Protein AF-A0A836TPB9-F1 (afdb_monomer)

pLDDT: mean 73.16, std 24.84, range [27.22, 97.12]

Sequence (172 aa):
MSIEDYYRSILGNPKKTNKDHWIYFCLFHDDQTTPNLAVYFDGGFNCFCCGAKGGDILSFHKKKTGNSFSEVLNELAKKYLPSLLEENNGPSMKKRLTATYPYKNENGELLFQVLRYDSKDFPIRLSMRRTLIKSKNIGTSLLEPFCGHFSWMRNGSFFMLIYIGLIYKGNV

Secondary structure (DSSP, 8-state):
--HHHHHHHHH-S-SEE-SSEEEE--SSSS--SS--EEEETTS-EEETTT--EESSHHHHHHHHH---HHHHHHHHHHHH-HHHHS---S------EEEEEEEE-TTS-EEEEEEEES----------------PPPP---------PPPP---------------------

Foldseek 3Di:
DALVVLCCVPFNDFPDDDPFWTFGQDPLDPPRVDRQWTAGSQAWIAGPPPRDTDRHVLSVQCSVPVDDSVVSVVVVCVVPVVVVPPDCCVPPPPQPFPDKDFDADPVRHTPDIDTDGPPPPVPPPPPDPDDDDDDDDDDDDDDDDPDDDDDDDDDDDDDDDDDDDDDDDDDD

Mean predicted aligned error: 17.8 Å

Structure (mmCIF, N/CA/C/O backbone):
data_AF-A0A836TPB9-F1
#
_entry.id   AF-A0A836TPB9-F1
#
loop_
_atom_site.group_PDB
_atom_site.id
_atom_site.type_symbol
_atom_site.label_atom_id
_atom_site.label_alt_id
_atom_site.label_comp_id
_atom_site.label_asym_id
_atom_site.label_entity_id
_atom_site.label_seq_id
_atom_site.pdbx_PDB_ins_code
_atom_site.Cartn_x
_atom_site.Cartn_y
_atom_site.Cartn_z
_atom_site.occupancy
_atom_site.B_iso_or_equiv
_atom_site.auth_seq_id
_atom_site.auth_comp_id
_atom_site.auth_asym_id
_atom_site.auth_atom_id
_atom_site.pdbx_PDB_model_num
ATOM 1 N N . MET A 1 1 ? 6.469 12.129 1.305 1.00 73.38 1 MET A N 1
ATOM 2 C CA . MET A 1 1 ? 7.196 11.083 0.556 1.00 73.38 1 MET A CA 1
ATOM 3 C C . MET A 1 1 ? 6.580 10.976 -0.826 1.00 73.38 1 MET A C 1
ATOM 5 O O . MET A 1 1 ? 5.361 10.854 -0.893 1.00 73.38 1 MET A O 1
ATOM 9 N N . SER A 1 2 ? 7.387 11.045 -1.888 1.00 91.06 2 SER A N 1
ATOM 10 C CA . SER A 1 2 ? 6.905 10.795 -3.250 1.00 91.06 2 SER A CA 1
ATOM 11 C C . SER A 1 2 ? 6.730 9.294 -3.502 1.00 91.06 2 SER A C 1
ATOM 13 O O . SER A 1 2 ? 7.433 8.466 -2.919 1.00 91.06 2 SER A O 1
ATOM 15 N N . ILE A 1 3 ? 5.811 8.940 -4.399 1.00 93.50 3 ILE A N 1
ATOM 16 C CA . ILE A 1 3 ? 5.631 7.569 -4.899 1.00 93.50 3 ILE A CA 1
ATOM 17 C C . ILE A 1 3 ? 6.941 7.051 -5.504 1.00 93.50 3 ILE A C 1
ATOM 19 O O . ILE A 1 3 ? 7.337 5.908 -5.277 1.00 93.50 3 ILE A O 1
ATOM 23 N N . GLU A 1 4 ? 7.642 7.921 -6.227 1.00 93.31 4 GLU A N 1
ATOM 24 C CA . GLU A 1 4 ? 8.921 7.604 -6.850 1.00 93.31 4 GLU A CA 1
ATOM 25 C C . GLU A 1 4 ? 9.988 7.230 -5.814 1.00 93.31 4 GLU A C 1
ATOM 27 O O . GLU A 1 4 ? 10.651 6.201 -5.955 1.00 93.31 4 GLU A O 1
ATOM 32 N N . ASP A 1 5 ? 10.113 8.018 -4.740 1.00 94.19 5 ASP A N 1
ATOM 33 C CA . ASP A 1 5 ? 11.091 7.783 -3.671 1.00 94.19 5 ASP A CA 1
ATOM 34 C C . ASP A 1 5 ? 10.889 6.409 -3.025 1.00 94.19 5 ASP A C 1
ATOM 36 O O . ASP A 1 5 ? 11.851 5.689 -2.745 1.00 94.19 5 ASP A O 1
ATOM 40 N N . TYR A 1 6 ? 9.627 6.023 -2.815 1.00 94.94 6 TYR A N 1
ATOM 41 C CA . TYR A 1 6 ? 9.280 4.725 -2.253 1.00 94.94 6 TYR A CA 1
ATOM 42 C C . TYR A 1 6 ? 9.796 3.581 -3.134 1.00 94.94 6 TYR A C 1
ATOM 44 O O . TYR A 1 6 ? 10.539 2.720 -2.651 1.00 94.94 6 TYR A O 1
ATOM 52 N N . TYR A 1 7 ? 9.456 3.586 -4.426 1.00 95.25 7 TYR A N 1
ATOM 53 C CA . TYR A 1 7 ? 9.873 2.521 -5.338 1.00 95.25 7 TYR A CA 1
ATOM 54 C C . TYR A 1 7 ? 11.385 2.510 -5.553 1.00 95.25 7 TYR A C 1
ATOM 56 O O . TYR A 1 7 ? 11.985 1.434 -5.543 1.00 95.25 7 TYR A O 1
ATOM 64 N N . ARG A 1 8 ? 12.025 3.682 -5.642 1.00 95.12 8 ARG A N 1
ATOM 65 C CA . ARG A 1 8 ? 13.487 3.781 -5.734 1.00 95.12 8 ARG A CA 1
ATOM 66 C C . ARG A 1 8 ? 14.196 3.221 -4.503 1.00 95.12 8 ARG A C 1
ATOM 68 O O . ARG A 1 8 ? 15.228 2.575 -4.647 1.00 95.12 8 ARG A O 1
ATOM 75 N N . SER A 1 9 ? 13.626 3.389 -3.308 1.00 94.06 9 SER A N 1
ATOM 76 C CA . SER A 1 9 ? 14.202 2.823 -2.079 1.00 94.06 9 SER A CA 1
ATOM 77 C C . SER A 1 9 ? 14.202 1.289 -2.043 1.00 94.06 9 SER A C 1
ATOM 79 O O . SER A 1 9 ? 15.002 0.698 -1.323 1.00 94.06 9 SER A O 1
ATOM 81 N N . ILE A 1 10 ? 13.315 0.642 -2.808 1.00 94.12 10 ILE A N 1
ATOM 82 C CA . ILE A 1 10 ? 13.162 -0.819 -2.828 1.00 94.12 10 ILE A CA 1
ATOM 83 C C . ILE A 1 10 ? 13.827 -1.443 -4.059 1.00 94.12 10 ILE A C 1
ATOM 85 O O . ILE A 1 10 ? 14.482 -2.474 -3.945 1.00 94.12 10 ILE A O 1
ATOM 89 N N . LEU A 1 11 ? 13.625 -0.844 -5.233 1.00 93.81 11 LEU A N 1
ATOM 90 C CA . LEU A 1 11 ? 14.034 -1.382 -6.534 1.00 93.81 11 LEU A CA 1
ATOM 91 C C . LEU A 1 11 ? 15.314 -0.729 -7.078 1.00 93.81 11 LEU A C 1
ATOM 93 O O . LEU A 1 11 ? 15.872 -1.204 -8.066 1.00 93.81 11 LEU A O 1
ATOM 97 N N . GLY A 1 12 ? 15.773 0.365 -6.466 1.00 94.75 12 GLY A N 1
ATOM 98 C CA . GLY A 1 12 ? 16.879 1.174 -6.967 1.00 94.75 12 GLY A CA 1
ATOM 99 C C . GLY A 1 12 ? 16.465 2.077 -8.130 1.00 94.75 12 GLY A C 1
ATOM 100 O O . GLY A 1 12 ? 15.342 2.576 -8.200 1.00 94.75 12 GLY A O 1
ATOM 101 N N . ASN A 1 13 ? 17.388 2.313 -9.060 1.00 95.00 13 ASN A N 1
ATOM 102 C CA . ASN A 1 13 ? 17.130 3.176 -10.210 1.00 95.00 13 ASN A CA 1
ATOM 103 C C . ASN A 1 13 ? 16.349 2.438 -11.311 1.00 95.00 13 ASN A C 1
ATOM 105 O O . ASN A 1 13 ? 16.649 1.272 -11.596 1.00 95.00 13 ASN A O 1
ATOM 109 N N . PRO A 1 14 ? 15.381 3.107 -11.964 1.00 95.44 14 PRO A N 1
ATOM 110 C CA . PRO A 1 14 ? 14.640 2.512 -13.068 1.00 95.44 14 PRO A CA 1
ATOM 111 C C . PRO A 1 14 ? 15.570 2.212 -14.244 1.00 95.44 14 PRO A C 1
ATOM 113 O O . PRO A 1 14 ? 16.521 2.946 -14.515 1.00 95.44 14 PRO A O 1
ATOM 116 N N . LYS A 1 15 ? 15.283 1.129 -14.970 1.00 95.19 15 LYS A N 1
ATOM 117 C CA . LYS A 1 15 ? 16.034 0.763 -16.182 1.00 95.19 15 LYS A CA 1
ATOM 118 C C . LYS A 1 15 ? 15.589 1.573 -17.387 1.00 95.19 15 LYS A C 1
ATOM 120 O O . LYS A 1 15 ? 16.400 1.854 -18.265 1.00 95.19 15 LYS A O 1
ATOM 125 N N . LYS A 1 16 ? 14.305 1.925 -17.433 1.00 94.88 16 LYS A N 1
ATOM 126 C CA . LYS A 1 16 ? 13.718 2.806 -18.444 1.00 94.88 16 LYS A CA 1
ATOM 127 C C . LYS A 1 16 ? 12.662 3.685 -17.791 1.00 94.88 16 LYS A C 1
ATOM 129 O O . LYS A 1 16 ? 11.944 3.233 -16.898 1.00 94.88 16 LYS A O 1
ATOM 134 N N . THR A 1 17 ? 12.549 4.907 -18.285 1.00 95.69 17 THR A N 1
ATOM 135 C CA . THR A 1 17 ? 11.520 5.864 -17.881 1.00 95.69 17 THR A CA 1
ATOM 136 C C . THR A 1 17 ? 10.693 6.189 -19.109 1.00 95.69 17 THR A C 1
ATOM 138 O O . THR A 1 17 ? 11.226 6.703 -20.090 1.00 95.69 17 THR A O 1
ATOM 141 N N . ASN A 1 18 ? 9.410 5.853 -19.061 1.00 94.50 18 ASN A N 1
ATOM 142 C CA . ASN A 1 18 ? 8.446 6.219 -20.089 1.00 94.50 18 ASN A CA 1
ATOM 143 C C . ASN A 1 18 ? 7.642 7.440 -19.626 1.00 94.50 18 ASN A C 1
ATOM 145 O O . ASN A 1 18 ? 7.852 7.965 -18.535 1.00 94.50 18 ASN A O 1
ATOM 149 N N . LYS A 1 19 ? 6.705 7.884 -20.467 1.00 94.62 19 LYS A N 1
ATOM 150 C CA . LYS A 1 19 ? 5.873 9.058 -20.190 1.00 94.62 19 LYS A CA 1
ATOM 151 C C . LYS A 1 19 ? 5.005 8.911 -18.935 1.00 94.62 19 LYS A C 1
ATOM 153 O O . LYS A 1 19 ? 4.837 9.896 -18.237 1.00 94.62 19 LYS A O 1
ATOM 158 N N . ASP A 1 20 ? 4.499 7.704 -18.662 1.00 95.12 20 ASP A N 1
ATOM 159 C CA . ASP A 1 20 ? 3.467 7.476 -17.634 1.00 95.12 20 ASP A CA 1
ATOM 160 C C . ASP A 1 20 ? 3.875 6.426 -16.575 1.00 95.12 20 ASP A C 1
ATOM 162 O O . ASP A 1 20 ? 3.137 6.152 -15.627 1.00 95.12 20 ASP A O 1
ATOM 166 N N . HIS A 1 21 ? 5.025 5.769 -16.763 1.00 95.88 21 HIS A N 1
ATOM 167 C CA . HIS A 1 21 ? 5.506 4.709 -15.878 1.00 95.88 21 HIS A CA 1
ATOM 168 C C . HIS A 1 21 ? 7.022 4.508 -15.973 1.00 95.88 21 HIS A C 1
ATOM 170 O O . HIS A 1 21 ? 7.660 4.793 -16.991 1.00 95.88 21 HIS A O 1
ATOM 176 N N . TRP A 1 22 ? 7.588 3.934 -14.919 1.00 96.56 22 TRP A N 1
ATOM 177 C CA . TRP A 1 22 ? 8.961 3.448 -14.858 1.00 96.56 22 TRP A CA 1
ATOM 178 C C . TRP A 1 22 ? 9.013 1.934 -15.059 1.00 96.56 22 TRP A C 1
ATOM 180 O O . TRP A 1 22 ? 8.082 1.217 -14.689 1.00 96.56 22 TRP A O 1
ATOM 190 N N . ILE A 1 23 ? 10.118 1.441 -15.616 1.00 96.31 23 ILE A N 1
ATOM 191 C CA . ILE A 1 23 ? 10.357 0.008 -15.808 1.00 96.31 23 ILE A CA 1
ATOM 192 C C . ILE A 1 23 ? 11.501 -0.459 -14.903 1.00 96.31 23 ILE A C 1
ATOM 194 O O . ILE A 1 23 ? 12.613 0.080 -14.948 1.00 96.31 23 ILE A O 1
ATOM 198 N N . TYR A 1 24 ? 11.231 -1.514 -14.135 1.00 96.00 24 TYR A N 1
ATOM 199 C CA . TYR A 1 24 ? 12.144 -2.156 -13.193 1.00 96.00 24 TYR A CA 1
ATOM 200 C C . TYR A 1 24 ? 12.277 -3.661 -13.453 1.00 96.00 24 TYR A C 1
ATOM 202 O O . TYR A 1 24 ? 11.487 -4.272 -14.180 1.00 96.00 24 TYR A O 1
ATOM 210 N N . PHE A 1 25 ? 13.274 -4.272 -12.812 1.00 95.31 25 PHE A N 1
ATOM 211 C CA . PHE A 1 25 ? 13.282 -5.717 -12.613 1.00 95.31 25 PHE A CA 1
ATOM 212 C C . PHE A 1 25 ? 12.226 -6.106 -11.583 1.00 95.31 25 PHE A C 1
ATOM 214 O O . PHE A 1 25 ? 11.970 -5.378 -10.622 1.00 95.31 25 PHE A O 1
ATOM 221 N N . CYS A 1 26 ? 11.574 -7.240 -11.814 1.00 94.00 26 CYS A N 1
ATOM 222 C CA . CYS A 1 26 ? 10.556 -7.720 -10.902 1.00 94.00 26 CYS A CA 1
ATOM 223 C C . CYS A 1 26 ? 11.210 -8.375 -9.684 1.00 94.00 26 CYS A C 1
ATOM 225 O O . CYS A 1 26 ? 12.131 -9.165 -9.834 1.00 94.00 26 CYS A O 1
ATOM 227 N N . LEU A 1 27 ? 10.696 -8.083 -8.489 1.00 92.25 27 LEU A N 1
ATOM 228 C CA . LEU A 1 27 ? 11.105 -8.763 -7.253 1.00 92.25 27 LEU A CA 1
ATOM 229 C C . LEU A 1 27 ? 10.276 -10.018 -6.951 1.00 92.25 27 LEU A C 1
ATOM 231 O O . LEU A 1 27 ? 10.556 -10.716 -5.986 1.00 92.25 27 LEU A O 1
ATOM 235 N N . PHE A 1 28 ? 9.208 -10.266 -7.711 1.00 92.94 28 PHE A N 1
ATOM 236 C CA . PHE A 1 28 ? 8.248 -11.338 -7.426 1.00 92.94 28 PHE A CA 1
ATOM 237 C C . PHE A 1 28 ? 8.542 -12.642 -8.180 1.00 92.94 28 PHE A C 1
ATOM 239 O O . PHE A 1 28 ? 7.764 -13.584 -8.067 1.00 92.94 28 PHE A O 1
ATOM 246 N N . HIS A 1 29 ? 9.594 -12.674 -8.994 1.00 89.19 29 HIS A N 1
ATOM 247 C CA . HIS A 1 29 ? 10.063 -13.861 -9.703 1.00 89.19 29 HIS A CA 1
ATOM 248 C C . HIS A 1 29 ? 11.583 -13.795 -9.862 1.00 89.19 29 HIS A C 1
ATOM 250 O O . HIS A 1 29 ? 12.156 -12.705 -9.835 1.00 89.19 29 HIS A O 1
ATOM 256 N N . ASP A 1 30 ? 12.214 -14.947 -10.067 1.00 86.06 30 ASP A N 1
ATOM 257 C CA . ASP A 1 30 ? 13.677 -15.057 -10.112 1.00 86.06 30 ASP A CA 1
ATOM 258 C C . ASP A 1 30 ? 14.280 -14.608 -11.453 1.00 86.06 30 ASP A C 1
ATOM 260 O O . ASP A 1 30 ? 15.451 -14.229 -11.520 1.00 86.06 30 ASP A O 1
ATOM 264 N N . ASP A 1 31 ? 13.471 -14.581 -12.515 1.00 85.38 31 ASP A N 1
ATOM 265 C CA . ASP A 1 31 ? 13.867 -14.145 -13.856 1.00 85.38 31 ASP A CA 1
ATOM 266 C C . ASP A 1 31 ? 14.225 -12.648 -13.916 1.00 85.38 31 ASP A C 1
ATOM 268 O O . ASP A 1 31 ? 13.409 -11.780 -14.220 1.00 85.38 31 ASP A O 1
ATOM 272 N N . GLN A 1 32 ? 15.498 -12.333 -13.689 1.00 82.19 32 GLN A N 1
ATOM 273 C CA . GLN A 1 32 ? 16.033 -10.965 -13.762 1.00 82.19 32 GLN A CA 1
ATOM 274 C C . GLN A 1 32 ? 16.710 -10.650 -15.104 1.00 82.19 32 GLN A C 1
ATOM 276 O O . GLN A 1 32 ? 17.489 -9.705 -15.220 1.00 82.19 32 GLN A O 1
ATOM 281 N N . THR A 1 33 ? 16.424 -11.431 -16.145 1.00 84.81 33 THR A N 1
ATO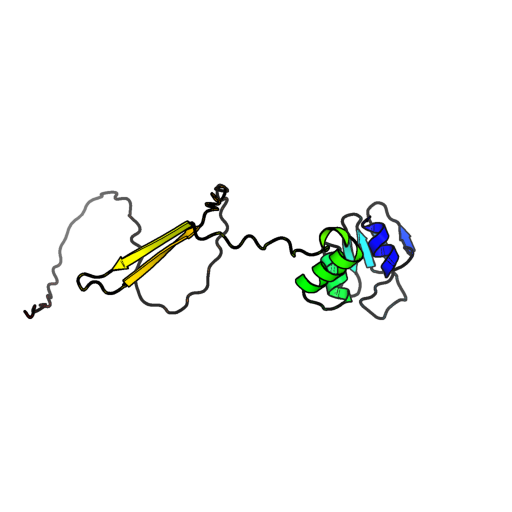M 282 C CA . THR A 1 33 ? 16.997 -11.225 -17.485 1.00 84.81 33 THR A CA 1
ATOM 283 C C . THR A 1 33 ? 16.370 -10.031 -18.199 1.00 84.81 33 THR A C 1
ATOM 285 O O . THR A 1 33 ? 17.055 -9.295 -18.908 1.00 84.81 33 THR A O 1
ATOM 288 N N . THR A 1 34 ? 15.069 -9.808 -17.998 1.00 88.75 34 THR A N 1
ATOM 289 C CA . THR A 1 34 ? 14.298 -8.763 -18.677 1.00 88.75 34 THR A CA 1
ATOM 290 C C . THR A 1 34 ? 13.508 -7.921 -17.671 1.00 88.75 34 THR A C 1
ATOM 292 O O . THR A 1 34 ? 12.836 -8.461 -16.790 1.00 88.75 34 THR A O 1
ATOM 295 N N . PRO A 1 35 ? 13.582 -6.578 -17.750 1.00 92.38 35 PRO A N 1
ATOM 296 C CA . PRO A 1 35 ? 12.862 -5.715 -16.825 1.00 92.38 35 PRO A CA 1
ATOM 297 C C . PRO A 1 35 ? 11.379 -5.661 -17.226 1.00 92.38 35 PRO A C 1
ATOM 299 O O . PRO A 1 35 ? 10.992 -4.928 -18.134 1.00 92.38 35 PRO A O 1
ATOM 302 N N . ASN A 1 36 ? 10.561 -6.479 -16.559 1.00 94.19 36 ASN A N 1
ATOM 303 C CA . ASN A 1 36 ? 9.147 -6.703 -16.893 1.00 94.19 36 ASN A CA 1
ATOM 304 C C . ASN A 1 36 ? 8.159 -6.068 -15.903 1.00 94.19 36 ASN A C 1
ATOM 306 O O . ASN A 1 36 ? 6.957 -6.329 -15.995 1.00 94.19 36 ASN A O 1
ATOM 310 N N . LEU A 1 37 ? 8.640 -5.301 -14.920 1.00 96.25 37 LEU A N 1
ATOM 311 C CA . LEU A 1 37 ? 7.801 -4.646 -13.918 1.00 96.25 37 LEU A CA 1
ATOM 312 C C . LEU A 1 37 ? 7.574 -3.182 -14.308 1.00 96.25 37 LEU A C 1
ATOM 314 O O . LEU A 1 37 ? 8.496 -2.372 -14.227 1.00 96.25 37 LEU A O 1
ATOM 318 N N . ALA A 1 38 ? 6.348 -2.844 -14.701 1.00 96.44 38 ALA A N 1
ATOM 319 C CA . ALA A 1 38 ? 5.917 -1.466 -14.895 1.00 96.44 38 ALA A CA 1
ATOM 320 C C . ALA A 1 38 ? 5.364 -0.900 -13.582 1.00 96.44 38 ALA A C 1
ATOM 322 O O . ALA A 1 38 ? 4.508 -1.516 -12.947 1.00 96.44 38 ALA A O 1
ATOM 323 N N . VAL A 1 39 ? 5.847 0.277 -13.193 1.00 97.12 39 VAL A N 1
ATOM 324 C CA . VAL A 1 39 ? 5.387 1.040 -12.028 1.00 97.12 39 VAL A CA 1
ATOM 325 C C . VAL A 1 39 ? 4.860 2.383 -12.514 1.00 97.12 39 VAL A C 1
ATOM 327 O O . VAL A 1 39 ? 5.612 3.171 -13.083 1.00 97.12 39 VAL A O 1
ATOM 330 N N . TYR A 1 40 ? 3.576 2.636 -12.301 1.00 96.38 40 TYR A N 1
ATOM 331 C CA . TYR A 1 40 ? 2.898 3.849 -12.749 1.00 96.38 40 TYR A CA 1
ATOM 332 C C . TYR A 1 40 ? 3.100 4.993 -11.758 1.00 96.38 40 TYR A C 1
ATOM 334 O O . TYR A 1 40 ? 3.308 4.769 -10.563 1.00 96.38 40 TYR A O 1
ATOM 342 N N . PHE A 1 41 ? 2.990 6.228 -12.243 1.00 94.50 41 PHE A N 1
ATOM 343 C CA . PHE A 1 41 ? 3.141 7.415 -11.395 1.00 94.50 41 PHE A CA 1
ATOM 344 C C . PHE A 1 41 ? 2.029 7.547 -10.350 1.00 94.50 41 PHE A C 1
ATOM 346 O O . PHE A 1 41 ? 2.266 8.114 -9.289 1.00 94.50 41 PHE A O 1
ATOM 353 N N . ASP A 1 42 ? 0.874 6.925 -10.595 1.00 93.69 42 ASP A N 1
ATOM 354 C CA . ASP A 1 42 ? -0.228 6.805 -9.633 1.00 93.69 42 ASP A CA 1
ATOM 355 C C . ASP A 1 42 ? 0.087 5.836 -8.473 1.00 93.69 42 ASP A C 1
ATOM 357 O O . ASP A 1 42 ? -0.674 5.726 -7.517 1.00 93.69 42 ASP A O 1
ATOM 361 N N . GLY A 1 43 ? 1.219 5.124 -8.533 1.00 93.25 43 GLY A N 1
ATOM 362 C CA . GLY A 1 43 ? 1.686 4.207 -7.491 1.00 93.25 43 GLY A CA 1
ATOM 363 C C . GLY A 1 43 ? 1.297 2.747 -7.699 1.00 93.25 43 GLY A C 1
ATOM 364 O O . GLY A 1 43 ? 1.755 1.889 -6.939 1.00 93.25 43 GLY A O 1
ATOM 365 N N . GLY A 1 44 ? 0.519 2.447 -8.738 1.00 95.88 44 GLY A N 1
ATOM 366 C CA . GLY A 1 44 ? 0.218 1.083 -9.159 1.00 95.88 44 GLY A CA 1
ATOM 367 C C . GLY A 1 44 ? 1.412 0.378 -9.805 1.00 95.88 44 GLY A C 1
ATOM 368 O O . GLY A 1 44 ? 2.350 1.007 -10.296 1.00 95.88 44 GLY A O 1
ATOM 369 N N . PHE A 1 45 ? 1.363 -0.951 -9.848 1.00 96.81 45 PHE A N 1
ATOM 370 C CA . PHE A 1 45 ? 2.375 -1.777 -10.501 1.00 96.81 45 PHE A CA 1
ATOM 371 C C . PHE A 1 45 ? 1.741 -2.924 -11.286 1.00 96.81 45 PHE A C 1
ATOM 373 O O . PHE A 1 45 ? 0.686 -3.449 -10.919 1.00 96.81 45 PHE A O 1
ATOM 380 N N . ASN A 1 46 ? 2.415 -3.340 -12.353 1.00 96.44 46 ASN A N 1
ATOM 381 C CA . ASN A 1 46 ? 2.043 -4.498 -13.147 1.00 96.44 46 ASN A CA 1
ATOM 382 C C . ASN A 1 46 ? 3.289 -5.187 -13.707 1.00 96.44 46 ASN A C 1
ATOM 384 O O . ASN A 1 46 ? 4.094 -4.573 -14.406 1.00 96.44 46 ASN A O 1
ATOM 388 N N . CYS A 1 47 ? 3.439 -6.473 -13.415 1.00 95.69 47 CYS A N 1
ATOM 389 C CA . CYS A 1 47 ? 4.457 -7.313 -14.012 1.00 95.69 47 CYS A CA 1
ATOM 390 C C . CYS A 1 47 ? 3.864 -8.162 -15.136 1.00 95.69 47 CYS A C 1
ATOM 392 O O . CYS A 1 47 ? 3.007 -9.012 -14.893 1.00 95.69 47 CYS A O 1
ATOM 394 N N . PHE A 1 48 ? 4.389 -7.987 -16.349 1.00 93.12 48 PHE A N 1
ATOM 395 C CA . PHE A 1 48 ? 3.911 -8.692 -17.541 1.00 93.12 48 PHE A CA 1
ATOM 396 C C . PHE A 1 48 ? 4.320 -10.172 -17.606 1.00 93.12 48 PHE A C 1
ATOM 398 O O . PHE A 1 48 ? 3.740 -10.913 -18.389 1.00 93.12 48 PHE A O 1
ATOM 405 N N . CYS A 1 49 ? 5.281 -10.612 -16.786 1.00 91.94 49 CYS A N 1
ATOM 406 C CA . CYS A 1 49 ? 5.743 -12.003 -16.768 1.00 91.94 49 CYS A CA 1
ATOM 407 C C . CYS A 1 49 ? 5.003 -12.846 -15.713 1.00 91.94 49 CYS A C 1
ATOM 409 O O . CYS A 1 49 ? 4.288 -13.783 -16.049 1.00 91.94 49 CYS A O 1
ATOM 411 N N . CYS A 1 50 ? 5.093 -12.481 -14.427 1.00 91.94 50 CYS A N 1
ATOM 412 C CA . CYS A 1 50 ? 4.457 -13.256 -13.349 1.00 91.94 50 CYS A CA 1
ATOM 413 C C . CYS A 1 50 ? 3.005 -12.843 -13.048 1.00 91.94 50 CYS A C 1
ATOM 415 O O . CYS A 1 50 ? 2.379 -13.389 -12.140 1.00 91.94 50 CYS A O 1
ATOM 417 N N . GLY A 1 51 ? 2.472 -11.831 -13.740 1.00 92.06 51 GLY A N 1
ATOM 418 C CA . GLY A 1 51 ? 1.111 -11.327 -13.529 1.00 92.06 51 GLY A CA 1
ATOM 419 C C . GLY A 1 51 ? 0.907 -10.600 -12.195 1.00 92.06 51 GLY A C 1
ATOM 420 O O . GLY A 1 51 ? -0.228 -10.335 -11.785 1.00 92.06 51 GLY A O 1
ATOM 421 N N . ALA A 1 52 ? 1.986 -10.284 -11.473 1.00 94.62 52 ALA A N 1
ATOM 422 C CA . ALA A 1 52 ? 1.893 -9.537 -10.231 1.00 94.62 52 ALA A CA 1
ATOM 423 C C . ALA A 1 52 ? 1.433 -8.101 -10.500 1.00 94.62 52 ALA A C 1
ATOM 425 O O . ALA A 1 52 ? 2.148 -7.330 -11.127 1.00 94.62 52 ALA A O 1
ATOM 426 N N . LYS A 1 53 ? 0.256 -7.741 -9.985 1.00 96.06 53 LYS A N 1
ATOM 427 C CA . LYS A 1 53 ? -0.344 -6.418 -10.156 1.00 96.06 53 LYS A CA 1
ATOM 428 C C . LYS A 1 53 ? -0.916 -5.867 -8.854 1.00 96.06 53 LYS A C 1
ATOM 430 O O . LYS A 1 53 ? -1.276 -6.643 -7.964 1.00 96.06 53 LYS A O 1
ATOM 435 N N . GLY A 1 54 ? -1.049 -4.549 -8.778 1.00 95.75 54 GLY A N 1
ATOM 436 C CA . GLY A 1 54 ? -1.712 -3.840 -7.686 1.00 95.75 54 GLY A CA 1
ATOM 437 C C . GLY A 1 54 ? -1.909 -2.363 -8.018 1.00 95.75 54 GLY A C 1
ATOM 438 O O . GLY A 1 54 ? -1.165 -1.811 -8.821 1.00 95.75 54 GLY A O 1
ATOM 439 N N . GLY A 1 55 ? -2.932 -1.744 -7.424 1.00 94.81 55 GLY A N 1
ATOM 440 C CA . GLY A 1 55 ? -3.290 -0.345 -7.697 1.00 94.81 55 GLY A CA 1
ATOM 441 C C . GLY A 1 55 ? -2.500 0.680 -6.887 1.00 94.81 55 GLY A C 1
ATOM 442 O O . GLY A 1 55 ? -2.362 1.808 -7.329 1.00 94.81 55 GLY A O 1
ATOM 443 N N . ASP A 1 56 ? -1.927 0.268 -5.754 1.00 95.38 56 ASP A N 1
ATOM 444 C CA . ASP A 1 56 ? -1.314 1.179 -4.787 1.00 95.38 56 ASP A CA 1
ATOM 445 C C . ASP A 1 56 ? 0.001 0.630 -4.229 1.00 95.38 56 ASP A C 1
ATOM 447 O O . ASP A 1 56 ? 0.237 -0.586 -4.193 1.00 95.38 56 ASP A O 1
ATOM 451 N N . ILE A 1 57 ? 0.784 1.529 -3.631 1.00 95.25 57 ILE A N 1
ATOM 452 C CA . ILE A 1 57 ? 1.988 1.214 -2.849 1.00 95.25 57 ILE A CA 1
ATOM 453 C C . ILE A 1 57 ? 1.704 0.179 -1.750 1.00 95.25 57 ILE A C 1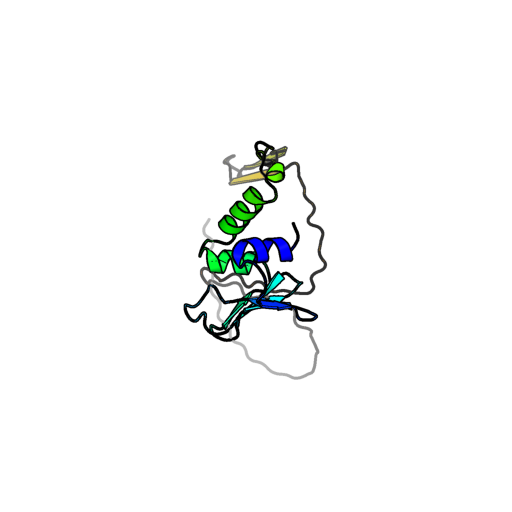
ATOM 455 O O . ILE A 1 57 ? 2.505 -0.729 -1.524 1.00 95.25 57 ILE A O 1
ATOM 459 N N . LEU A 1 58 ? 0.545 0.269 -1.087 1.00 95.25 58 LEU A N 1
ATOM 460 C CA . LEU A 1 58 ? 0.152 -0.682 -0.041 1.00 95.25 58 LEU A CA 1
ATOM 461 C C . LEU A 1 58 ? 0.033 -2.105 -0.591 1.00 95.25 58 LEU A C 1
ATOM 463 O O . LEU A 1 58 ? 0.480 -3.059 0.044 1.00 95.25 58 LEU A O 1
ATOM 467 N N . SER A 1 59 ? -0.531 -2.243 -1.794 1.00 95.44 59 SER A N 1
ATOM 468 C CA . SER A 1 59 ? -0.662 -3.537 -2.466 1.00 95.44 59 SER A CA 1
ATOM 469 C C . SER A 1 59 ? 0.707 -4.112 -2.826 1.00 95.44 59 SER A C 1
ATOM 471 O O . SER A 1 59 ? 0.922 -5.316 -2.682 1.00 95.44 59 SER A O 1
ATOM 473 N N . PHE A 1 60 ? 1.644 -3.257 -3.247 1.00 95.88 60 PHE A N 1
ATOM 474 C CA . PHE A 1 60 ? 3.015 -3.664 -3.547 1.00 95.88 60 PHE A CA 1
ATOM 475 C C . PHE A 1 60 ? 3.749 -4.134 -2.288 1.00 95.88 60 PHE A C 1
ATOM 477 O O . PHE A 1 60 ? 4.283 -5.244 -2.267 1.00 95.88 60 PHE A O 1
ATOM 484 N N . HIS A 1 61 ? 3.715 -3.335 -1.214 1.00 95.81 61 HIS A N 1
ATOM 485 C CA . HIS A 1 61 ? 4.377 -3.677 0.045 1.00 95.81 61 HIS A CA 1
ATOM 486 C C . HIS A 1 61 ? 3.816 -4.966 0.641 1.00 95.81 61 HIS A C 1
ATOM 488 O O . HIS A 1 61 ? 4.579 -5.853 1.010 1.00 95.81 61 HIS A O 1
ATOM 494 N N . LYS A 1 62 ? 2.485 -5.110 0.638 1.00 95.81 62 LYS A N 1
ATOM 495 C CA . LYS A 1 62 ? 1.800 -6.331 1.065 1.00 95.81 62 LYS A CA 1
ATOM 496 C C . LYS A 1 62 ? 2.275 -7.553 0.291 1.00 95.81 62 LYS A C 1
ATOM 498 O O . LYS A 1 62 ? 2.498 -8.602 0.883 1.00 95.81 62 LYS A O 1
ATOM 503 N N . LYS A 1 63 ? 2.431 -7.436 -1.029 1.00 94.81 63 LYS A N 1
ATOM 504 C CA . LYS A 1 63 ? 2.887 -8.553 -1.862 1.00 94.81 63 LYS A CA 1
ATOM 505 C C . LYS A 1 63 ? 4.357 -8.900 -1.623 1.00 94.81 63 LYS A C 1
ATOM 507 O O . LYS A 1 63 ? 4.723 -10.061 -1.747 1.00 94.81 63 LYS A O 1
ATOM 512 N N . LYS A 1 64 ? 5.176 -7.907 -1.267 1.00 94.50 64 LYS A N 1
ATOM 513 C CA . LYS A 1 64 ? 6.588 -8.088 -0.915 1.00 94.50 64 LYS A CA 1
ATOM 514 C C . LYS A 1 64 ? 6.775 -8.739 0.457 1.00 94.50 64 LYS A C 1
ATOM 516 O O . LYS A 1 64 ? 7.646 -9.588 0.588 1.00 94.50 64 LYS A O 1
ATOM 521 N N . THR A 1 65 ? 6.019 -8.320 1.473 1.00 93.75 65 THR A N 1
ATOM 522 C CA . THR A 1 65 ? 6.185 -8.824 2.849 1.00 93.75 65 THR A CA 1
ATOM 523 C C . THR A 1 65 ? 5.326 -10.046 3.152 1.00 93.75 65 THR A C 1
ATOM 525 O O . THR A 1 65 ? 5.696 -10.844 4.000 1.00 93.75 65 THR A O 1
ATOM 528 N N . GLY A 1 66 ? 4.192 -10.210 2.466 1.00 94.19 66 GLY A N 1
ATOM 529 C CA . GLY A 1 66 ? 3.204 -11.245 2.777 1.00 94.19 66 GLY A CA 1
ATOM 530 C C . GLY A 1 66 ? 2.333 -10.927 3.998 1.00 94.19 66 GLY A C 1
ATOM 531 O O . GLY A 1 66 ? 1.499 -11.748 4.372 1.00 94.19 66 GLY A O 1
ATOM 532 N N . ASN A 1 67 ? 2.485 -9.742 4.596 1.00 94.38 67 ASN A N 1
ATOM 533 C CA . ASN A 1 67 ? 1.801 -9.361 5.832 1.00 94.38 67 ASN A CA 1
ATOM 534 C C . ASN A 1 67 ? 0.324 -8.996 5.601 1.00 94.38 67 ASN A C 1
ATOM 536 O O . ASN A 1 67 ? -0.148 -8.770 4.477 1.00 94.38 67 ASN A O 1
ATOM 540 N N . SER A 1 68 ? -0.437 -8.912 6.690 1.00 94.75 68 SER A N 1
ATOM 541 C CA . SER A 1 68 ? -1.806 -8.403 6.652 1.00 94.75 68 SER A CA 1
ATOM 542 C C . SER A 1 68 ? -1.834 -6.908 6.307 1.00 94.75 68 SER A C 1
ATOM 544 O O . SER A 1 68 ? -0.860 -6.173 6.465 1.00 94.75 68 SER A O 1
ATOM 546 N N . PHE A 1 69 ? -2.985 -6.418 5.838 1.00 93.38 69 PHE A N 1
ATOM 547 C CA . PHE A 1 69 ? -3.131 -5.007 5.467 1.00 93.38 69 PHE A CA 1
ATOM 548 C C . PHE A 1 69 ? -2.859 -4.056 6.646 1.00 93.38 69 PHE A C 1
ATOM 550 O O . PHE A 1 69 ? -2.215 -3.026 6.466 1.00 93.38 69 PHE A O 1
ATOM 557 N N . SER A 1 70 ? -3.301 -4.423 7.856 1.00 93.38 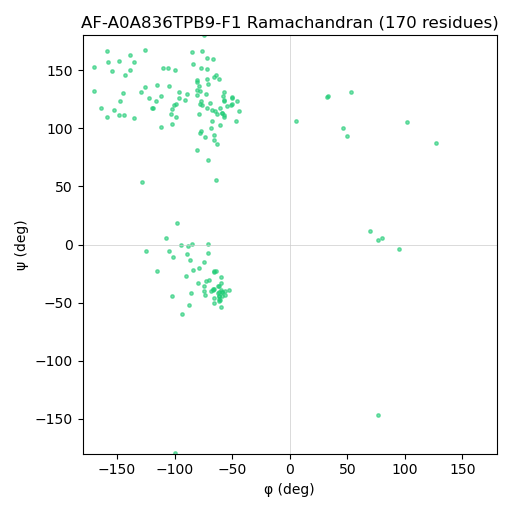70 SER A N 1
ATOM 558 C CA . SER A 1 70 ? -3.085 -3.610 9.057 1.00 93.38 70 SER A CA 1
ATOM 559 C C . SER A 1 70 ? -1.609 -3.529 9.440 1.00 93.38 70 SER A C 1
ATOM 561 O O . SER A 1 70 ? -1.145 -2.468 9.846 1.00 93.38 70 SER A O 1
ATOM 563 N N . GLU A 1 71 ? -0.868 -4.628 9.315 1.00 94.75 71 GLU A N 1
ATOM 564 C CA . GLU A 1 71 ? 0.569 -4.656 9.604 1.00 94.75 71 GLU A CA 1
ATOM 565 C C . GLU A 1 71 ? 1.339 -3.792 8.610 1.00 94.75 71 GLU A C 1
ATOM 567 O O . GLU A 1 71 ? 2.123 -2.945 9.024 1.00 94.75 71 GLU A O 1
ATOM 572 N N . VAL A 1 72 ? 1.037 -3.920 7.315 1.00 95.38 72 VAL A N 1
ATOM 573 C CA . VAL A 1 72 ? 1.649 -3.102 6.256 1.00 95.38 72 VAL A CA 1
ATOM 574 C C . VAL A 1 72 ? 1.405 -1.612 6.487 1.00 95.38 72 VAL A C 1
ATOM 576 O O . VAL A 1 72 ? 2.328 -0.809 6.357 1.00 95.38 72 VAL A O 1
ATOM 579 N N . LEU A 1 73 ? 0.175 -1.231 6.843 1.00 93.31 73 LEU A N 1
ATOM 580 C CA . LEU A 1 73 ? -0.145 0.155 7.183 1.00 93.31 73 LEU A CA 1
ATOM 581 C C . LEU A 1 73 ? 0.669 0.641 8.380 1.00 93.31 73 LEU A C 1
ATOM 583 O O . LEU A 1 73 ? 1.264 1.712 8.308 1.00 93.31 73 LEU A O 1
ATOM 587 N N . ASN A 1 74 ? 0.725 -0.151 9.451 1.00 91.38 74 ASN A N 1
ATOM 588 C CA . ASN A 1 74 ? 1.484 0.194 10.649 1.00 91.38 74 ASN A CA 1
ATOM 589 C C . ASN A 1 74 ? 2.985 0.328 10.359 1.00 91.38 74 ASN A C 1
ATOM 591 O O . ASN A 1 74 ? 3.615 1.264 10.839 1.00 91.38 74 ASN A O 1
ATOM 595 N N . GLU A 1 75 ? 3.566 -0.566 9.561 1.00 92.38 75 GLU A N 1
ATOM 596 C CA . GLU A 1 75 ? 4.975 -0.509 9.156 1.00 92.38 75 GLU A CA 1
ATOM 597 C C . GLU A 1 75 ? 5.291 0.760 8.358 1.00 92.38 75 GLU A C 1
ATOM 599 O O . GLU A 1 75 ? 6.253 1.470 8.659 1.00 92.38 75 GLU A O 1
ATOM 604 N N . LEU A 1 76 ? 4.467 1.074 7.355 1.00 91.94 76 LEU A N 1
ATOM 605 C CA . LEU A 1 76 ? 4.661 2.261 6.524 1.00 91.94 76 LEU A CA 1
ATOM 606 C C . LEU A 1 76 ? 4.419 3.546 7.318 1.00 91.94 76 LEU A C 1
ATOM 608 O O . LEU A 1 76 ? 5.189 4.497 7.184 1.00 91.94 76 LEU A O 1
ATOM 612 N N . ALA A 1 77 ? 3.405 3.568 8.183 1.00 91.50 77 ALA A N 1
ATOM 613 C CA . ALA A 1 77 ? 3.153 4.690 9.076 1.00 91.50 77 ALA A CA 1
ATOM 614 C C . ALA A 1 77 ? 4.340 4.914 10.026 1.00 91.50 77 ALA A C 1
ATOM 616 O O . ALA A 1 77 ? 4.811 6.040 10.135 1.00 91.50 77 ALA A O 1
ATOM 617 N N . LYS A 1 78 ? 4.905 3.855 10.627 1.00 90.75 78 LYS A N 1
ATOM 618 C CA . LYS A 1 78 ? 6.098 3.948 11.499 1.00 90.75 78 LYS A CA 1
ATOM 619 C C . LYS A 1 78 ? 7.293 4.534 10.772 1.00 90.75 78 LYS A C 1
ATOM 621 O O . LYS A 1 78 ? 8.019 5.347 11.333 1.00 90.75 78 LYS A O 1
ATOM 626 N N . LYS A 1 79 ? 7.487 4.128 9.521 1.00 90.56 79 LYS A N 1
ATOM 627 C CA . LYS A 1 79 ? 8.636 4.550 8.725 1.00 90.56 79 LYS A CA 1
ATOM 628 C C . LYS A 1 79 ? 8.525 5.992 8.228 1.00 90.56 79 LYS A C 1
ATOM 630 O O . LYS A 1 79 ? 9.531 6.692 8.190 1.00 90.56 79 LYS A O 1
ATOM 635 N N . TYR A 1 80 ? 7.335 6.415 7.805 1.00 90.00 80 TYR A N 1
ATOM 636 C CA . TYR A 1 80 ? 7.165 7.665 7.054 1.00 90.00 80 TYR A CA 1
ATOM 637 C C . TYR A 1 80 ? 6.353 8.737 7.779 1.00 90.00 80 TYR A C 1
ATOM 639 O O . TYR A 1 80 ? 6.495 9.913 7.456 1.00 90.00 80 TYR A O 1
ATOM 647 N N . LEU A 1 81 ? 5.511 8.351 8.737 1.00 87.69 81 LEU A N 1
ATOM 648 C CA . LEU A 1 81 ? 4.719 9.256 9.569 1.00 87.69 81 LEU A CA 1
ATOM 649 C C . LEU A 1 81 ? 4.910 8.936 11.066 1.00 87.69 81 LEU A C 1
ATOM 651 O O . LEU A 1 81 ? 3.921 8.741 11.777 1.00 87.69 81 LEU A O 1
ATOM 655 N N . PRO A 1 82 ? 6.161 8.892 11.575 1.00 83.75 82 PRO A N 1
ATOM 656 C CA . PRO A 1 82 ? 6.418 8.593 12.984 1.00 83.75 82 PRO A CA 1
ATOM 657 C C . PRO A 1 82 ? 5.747 9.607 13.918 1.00 83.75 82 PRO A C 1
ATOM 659 O O . PRO A 1 82 ? 5.239 9.223 14.964 1.00 83.75 82 PRO A O 1
ATOM 662 N N . SER A 1 83 ? 5.635 10.869 13.498 1.00 81.94 83 SER A N 1
ATOM 663 C CA . SER A 1 83 ? 4.951 11.927 14.248 1.00 81.94 83 SER A CA 1
ATOM 664 C C . SER A 1 83 ? 3.446 11.700 14.432 1.00 81.94 83 SER A C 1
ATOM 666 O O . SER A 1 83 ? 2.871 12.246 15.364 1.00 81.94 83 SER A O 1
ATOM 668 N N . LEU A 1 84 ? 2.792 10.902 13.576 1.00 74.12 84 LEU A N 1
ATOM 669 C CA . LEU A 1 84 ? 1.380 10.521 13.756 1.00 74.12 84 LEU A CA 1
ATOM 670 C C . LEU A 1 84 ? 1.200 9.289 14.648 1.00 74.12 84 LEU A C 1
ATOM 672 O O . LEU A 1 84 ? 0.076 8.957 15.024 1.00 74.12 84 LEU A O 1
ATOM 676 N N . LEU A 1 85 ? 2.292 8.576 14.914 1.00 69.88 85 LEU A N 1
ATOM 677 C CA . LEU A 1 85 ? 2.311 7.383 15.748 1.00 69.88 85 LEU A CA 1
ATOM 678 C C . LEU A 1 85 ? 2.907 7.636 17.124 1.00 69.88 85 LEU A C 1
ATOM 680 O O . LEU A 1 85 ? 2.842 6.732 17.960 1.00 69.88 85 LEU A O 1
ATOM 684 N N . GLU A 1 86 ? 3.435 8.841 17.368 1.00 62.81 86 GLU A N 1
ATOM 685 C CA . GLU A 1 86 ? 3.569 9.323 18.733 1.00 62.81 86 GLU A CA 1
ATOM 686 C C . GLU A 1 86 ? 2.222 9.147 19.418 1.00 62.81 86 GLU A C 1
ATOM 688 O O . GLU A 1 86 ? 1.155 9.447 18.882 1.00 62.81 86 GLU A O 1
ATOM 693 N N . GLU A 1 87 ? 2.315 8.463 20.541 1.00 56.09 87 GLU A N 1
ATOM 694 C CA . GLU A 1 87 ? 1.302 7.595 21.086 1.00 56.09 87 GLU A CA 1
ATOM 695 C C . GLU A 1 87 ? -0.092 8.225 21.040 1.00 56.09 87 GLU A C 1
ATOM 697 O O . GLU A 1 87 ? -0.394 9.216 21.709 1.00 56.09 87 GLU A O 1
ATOM 702 N N . ASN A 1 88 ? -1.017 7.512 20.397 1.00 51.06 88 ASN A N 1
ATOM 703 C CA . ASN A 1 88 ? -2.396 7.461 20.867 1.00 51.06 88 ASN A CA 1
ATOM 704 C C . ASN A 1 88 ? -2.447 6.787 22.265 1.00 51.06 88 ASN A C 1
ATOM 706 O O . ASN A 1 88 ? -3.134 5.795 22.471 1.00 51.06 88 ASN A O 1
ATOM 710 N N . ASN A 1 89 ? -1.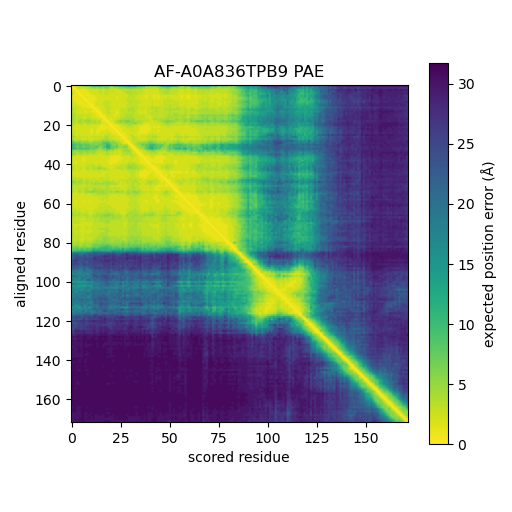686 7.332 23.220 1.00 52.28 89 ASN A N 1
ATOM 711 C CA . ASN A 1 89 ? -2.141 7.642 24.567 1.00 52.28 89 ASN A CA 1
ATOM 712 C C . ASN A 1 89 ? -3.111 8.839 24.545 1.00 52.28 89 ASN A C 1
ATOM 714 O O . ASN A 1 89 ? -3.642 9.234 25.579 1.00 52.28 89 ASN A O 1
ATOM 718 N N . GLY A 1 90 ? -3.403 9.412 23.371 1.00 51.53 90 GLY A N 1
ATOM 719 C CA . GLY A 1 90 ? -4.672 10.087 23.150 1.00 51.53 90 GLY A CA 1
ATOM 720 C C . GLY A 1 90 ? -5.799 9.152 23.597 1.00 51.53 90 GLY A C 1
ATOM 721 O O . GLY A 1 90 ? -5.804 7.985 23.190 1.00 51.53 90 GLY A O 1
ATOM 722 N N . PRO A 1 91 ? -6.724 9.597 24.466 1.00 48.34 91 PRO A N 1
ATOM 723 C CA . PRO A 1 91 ? -7.805 8.737 2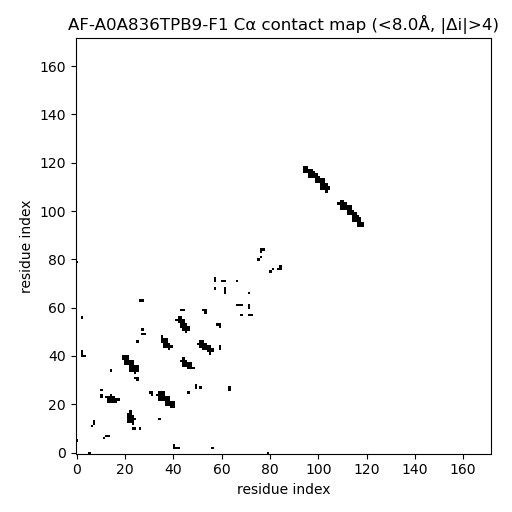4.897 1.00 48.34 91 PRO A CA 1
ATOM 724 C C . PRO A 1 91 ? -8.497 8.249 23.628 1.00 48.34 91 PRO A C 1
ATOM 726 O O . PRO A 1 91 ? -9.030 9.061 22.871 1.00 48.34 91 PRO A O 1
ATOM 729 N N . SER A 1 92 ? -8.529 6.928 23.393 1.00 55.19 92 SER A N 1
ATOM 730 C CA . SER A 1 92 ? -9.676 6.345 22.698 1.00 55.19 92 SER A CA 1
ATOM 731 C C . SER A 1 92 ? -10.840 6.987 23.416 1.00 55.19 92 SER A C 1
ATOM 733 O O . SER A 1 92 ? -11.013 6.685 24.600 1.00 55.19 92 SER A O 1
ATOM 735 N N . MET A 1 93 ? -11.524 7.949 22.789 1.00 60.03 93 MET A N 1
ATOM 736 C CA . MET A 1 93 ? -12.664 8.603 23.405 1.00 60.03 93 MET A CA 1
ATOM 737 C C . MET A 1 93 ? -13.681 7.489 23.581 1.00 60.03 93 MET A C 1
ATOM 739 O O . MET A 1 93 ? -14.482 7.199 22.695 1.00 60.03 93 MET A O 1
ATOM 743 N N . LYS A 1 94 ? -13.573 6.769 24.701 1.00 57.16 94 LYS A N 1
ATOM 744 C CA . LYS A 1 94 ? -14.572 5.840 25.166 1.00 57.16 94 LYS A CA 1
ATOM 745 C C . LYS A 1 94 ? -15.770 6.743 25.261 1.00 57.16 94 LYS A C 1
ATOM 747 O O . LYS A 1 94 ? -15.753 7.677 26.062 1.00 57.16 94 LYS A O 1
ATOM 752 N N . LYS A 1 95 ? -16.723 6.525 24.358 1.00 68.62 95 LYS A N 1
ATOM 753 C CA . LYS A 1 95 ? -17.971 7.266 24.331 1.00 68.62 95 LYS A CA 1
ATOM 754 C C . LYS A 1 95 ? -18.445 7.345 25.773 1.00 68.62 95 LYS A C 1
ATOM 756 O O . LYS A 1 95 ? -18.630 6.301 26.410 1.00 68.62 95 LYS A O 1
ATOM 761 N N . ARG A 1 96 ? -18.496 8.547 26.338 1.00 77.19 96 ARG A N 1
ATOM 762 C CA . ARG A 1 96 ? -18.743 8.679 27.766 1.00 77.19 96 ARG A CA 1
ATOM 763 C C . ARG A 1 96 ? -20.224 8.416 27.948 1.00 77.19 96 ARG A C 1
ATOM 765 O O . ARG A 1 96 ? -21.091 9.054 27.346 1.00 77.19 96 ARG A O 1
ATOM 772 N N . LEU A 1 97 ? -20.504 7.386 28.734 1.00 78.94 97 LEU A N 1
ATOM 773 C CA . LEU A 1 97 ? -21.860 7.003 29.067 1.00 78.94 97 LEU A CA 1
ATOM 774 C C . LEU A 1 97 ? -22.529 8.198 29.752 1.00 78.94 97 LEU A C 1
ATOM 776 O O . LEU A 1 97 ? -22.111 8.631 30.820 1.00 78.94 97 LEU A O 1
ATOM 780 N N . THR A 1 98 ? -23.522 8.771 29.087 1.00 83.38 98 THR A N 1
ATOM 781 C CA . THR A 1 98 ? -24.268 9.940 29.556 1.00 83.38 98 THR A CA 1
ATOM 782 C C . THR A 1 98 ? -25.408 9.524 30.465 1.00 83.38 98 THR A C 1
ATOM 784 O O . THR A 1 98 ? -25.662 10.175 31.471 1.00 83.38 98 THR A O 1
ATOM 787 N N . AL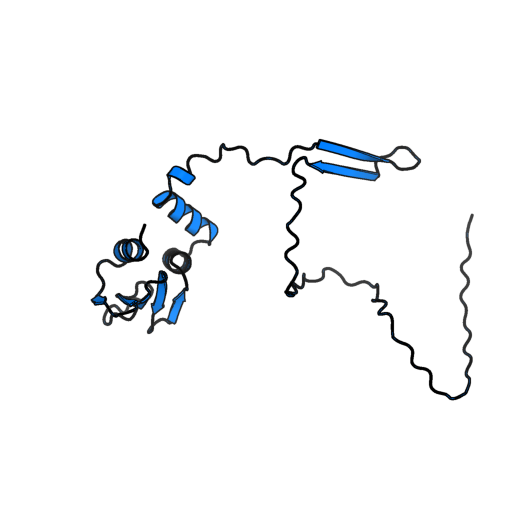A A 1 99 ? -26.116 8.453 30.108 1.00 84.06 99 ALA A N 1
ATOM 788 C CA . ALA A 1 99 ? -27.249 7.984 30.888 1.00 84.06 99 ALA A CA 1
ATOM 789 C C . ALA A 1 99 ? -27.484 6.488 30.687 1.00 84.06 99 ALA A C 1
ATOM 791 O O . ALA A 1 99 ? -27.262 5.957 29.597 1.00 84.06 99 ALA A O 1
ATOM 792 N N . THR A 1 100 ? -28.001 5.848 31.730 1.00 89.25 100 THR A N 1
ATOM 793 C CA . THR A 1 100 ? -28.474 4.464 31.710 1.00 89.25 100 THR A CA 1
ATOM 794 C C . THR A 1 100 ? -29.929 4.450 32.140 1.00 89.25 100 THR A C 1
ATOM 796 O O . THR A 1 100 ? -30.258 4.959 33.209 1.00 89.25 100 THR A O 1
ATOM 799 N N . TYR A 1 101 ? -30.791 3.854 31.322 1.00 89.88 101 TYR A N 1
ATOM 800 C CA . TYR A 1 101 ? -32.214 3.705 31.619 1.00 89.88 101 TYR A CA 1
ATOM 801 C C . TYR A 1 101 ? -32.529 2.224 31.845 1.00 89.88 101 TYR A C 1
ATOM 803 O O . TYR A 1 101 ? -32.607 1.476 30.865 1.00 89.88 101 TYR A O 1
ATOM 811 N N . PRO A 1 102 ? -32.651 1.775 33.107 1.00 89.81 102 PRO A N 1
ATOM 812 C CA . PRO A 1 102 ? -33.076 0.419 33.420 1.00 89.81 102 PRO A CA 1
ATOM 813 C C . PRO A 1 102 ? -34.592 0.291 33.246 1.00 89.81 102 PRO A C 1
ATOM 815 O O . PRO A 1 102 ? -35.363 1.008 33.882 1.00 89.81 102 PRO A O 1
ATOM 818 N N . TYR A 1 103 ? -35.017 -0.649 32.411 1.00 90.50 103 TYR A N 1
ATOM 819 C CA . TYR A 1 103 ? -36.416 -1.025 32.247 1.00 90.50 103 TYR A CA 1
ATOM 820 C C . TYR A 1 103 ? -36.673 -2.285 33.067 1.00 90.50 103 TYR A C 1
ATOM 822 O O . TYR A 1 103 ? -36.004 -3.303 32.880 1.00 90.50 103 TYR A O 1
ATOM 830 N N . LYS A 1 104 ? -37.613 -2.191 34.006 1.00 94.06 104 LYS A N 1
ATOM 831 C CA . LYS A 1 104 ? -37.988 -3.269 34.924 1.00 94.06 104 LYS A CA 1
ATOM 832 C C . LYS A 1 104 ? -39.337 -3.866 34.523 1.00 94.06 104 LYS A C 1
ATOM 834 O O . LYS A 1 104 ? -40.151 -3.167 33.921 1.00 94.06 104 LYS A O 1
ATOM 839 N N . ASN A 1 105 ? -39.555 -5.140 34.836 1.00 92.19 105 ASN A N 1
ATOM 840 C CA . ASN A 1 105 ? -40.864 -5.777 34.725 1.00 92.19 105 ASN A CA 1
ATOM 841 C C . ASN A 1 105 ? -41.794 -5.323 35.865 1.00 92.19 105 ASN A C 1
ATOM 843 O O . ASN A 1 105 ? -41.410 -4.539 36.735 1.00 92.19 105 ASN A O 1
ATOM 847 N N . GLU A 1 106 ? -43.019 -5.843 35.862 1.00 91.81 106 GLU A N 1
ATOM 848 C CA . GLU A 1 106 ? -44.046 -5.564 36.875 1.00 91.81 106 GLU A CA 1
ATOM 849 C C . GLU A 1 106 ? -43.603 -5.961 38.293 1.00 91.81 106 GLU A C 1
ATOM 851 O O . GLU A 1 106 ? -43.975 -5.314 39.268 1.00 91.81 106 GLU A O 1
ATOM 856 N N . ASN A 1 107 ? -42.718 -6.953 38.400 1.00 91.50 107 ASN A N 1
ATOM 857 C CA . ASN A 1 107 ? -42.152 -7.437 39.659 1.00 91.50 107 ASN A CA 1
ATOM 858 C C . ASN A 1 107 ? -40.923 -6.625 40.116 1.00 91.50 107 ASN A C 1
ATOM 860 O O . ASN A 1 107 ? -40.324 -6.924 41.147 1.00 91.50 107 ASN A O 1
ATOM 864 N N . GLY A 1 108 ? -40.522 -5.596 39.360 1.00 86.31 108 GLY A N 1
ATOM 865 C CA . GLY A 1 108 ? -39.360 -4.759 39.660 1.00 86.31 108 GLY A CA 1
ATOM 866 C C . GLY A 1 108 ? -38.006 -5.368 39.270 1.00 86.31 108 GLY A C 1
ATOM 867 O O . GLY A 1 108 ? -36.964 -4.761 39.545 1.00 86.31 108 GLY A O 1
ATOM 868 N N . GLU A 1 109 ? -38.000 -6.521 38.604 1.00 91.38 109 GLU A N 1
ATOM 869 C CA . GLU A 1 109 ? -36.801 -7.184 38.092 1.00 91.38 109 GLU A CA 1
ATOM 870 C C . GLU A 1 109 ? -36.362 -6.542 36.773 1.00 91.38 109 GLU A C 1
ATOM 872 O O . GLU A 1 109 ? -37.177 -6.154 35.936 1.00 91.38 109 GLU A O 1
ATOM 877 N N . LEU A 1 110 ? -35.053 -6.401 36.573 1.00 89.94 110 LEU A N 1
ATOM 878 C CA . LEU A 1 110 ? -34.500 -5.751 35.388 1.00 89.94 110 LEU A CA 1
ATOM 879 C C . LEU A 1 110 ? -34.722 -6.612 34.133 1.00 89.94 110 LEU A C 1
ATOM 881 O O . LEU A 1 110 ? -34.221 -7.729 34.060 1.00 89.94 110 LEU A O 1
ATOM 885 N N . LEU A 1 111 ? -35.401 -6.064 33.123 1.00 91.50 111 LEU A N 1
ATOM 886 C CA . LEU A 1 111 ? -35.553 -6.695 31.809 1.00 91.50 111 LEU A CA 1
ATOM 887 C C . LEU A 1 111 ? -34.387 -6.334 30.883 1.00 91.50 111 LEU A C 1
ATOM 889 O O . LEU A 1 111 ? -33.758 -7.209 30.295 1.00 91.50 111 LEU A O 1
ATOM 893 N N . PHE A 1 112 ? -34.092 -5.039 30.744 1.00 80.44 112 PHE A N 1
ATOM 894 C CA . PHE A 1 112 ? -32.990 -4.546 29.915 1.00 80.44 112 PHE A CA 1
ATOM 895 C C . PHE A 1 112 ? -32.560 -3.131 30.324 1.00 80.44 112 PHE A C 1
ATOM 897 O O . PHE A 1 112 ? -33.264 -2.431 31.052 1.00 80.44 112 PHE A O 1
ATOM 904 N N . GLN A 1 113 ? -31.398 -2.692 29.834 1.00 85.25 113 GLN A N 1
ATOM 905 C CA . GLN A 1 113 ? -30.874 -1.344 30.058 1.00 85.25 113 GLN A CA 1
ATOM 906 C C . GLN A 1 113 ? -30.534 -0.651 28.738 1.00 85.25 113 GLN A C 1
ATOM 908 O O . GLN A 1 113 ? -29.903 -1.240 27.860 1.00 85.25 113 GLN A O 1
ATOM 913 N N . VAL A 1 114 ? -30.926 0.616 28.606 1.00 88.62 114 VAL A N 1
ATOM 914 C CA . VAL A 1 114 ? -30.559 1.452 27.456 1.00 88.62 114 VAL A CA 1
ATOM 915 C C . VAL A 1 114 ? -29.439 2.401 27.865 1.00 88.62 114 VAL A C 1
ATOM 917 O O . VAL A 1 114 ? -29.633 3.262 28.722 1.00 88.62 114 VAL A O 1
ATOM 920 N N . LEU A 1 115 ? -28.274 2.242 27.235 1.00 88.31 115 LEU A N 1
ATOM 921 C CA . LEU A 1 115 ? -27.096 3.091 27.416 1.00 88.31 115 LEU A CA 1
ATOM 922 C C . LEU A 1 115 ? -27.119 4.236 26.391 1.00 88.31 115 LEU A C 1
ATOM 924 O O . LEU A 1 115 ? -27.190 3.998 25.185 1.00 88.31 115 LEU A O 1
ATOM 928 N N . ARG A 1 116 ? -27.054 5.486 26.856 1.00 81.62 116 ARG A N 1
ATOM 929 C CA . ARG A 1 116 ? -26.858 6.676 26.015 1.00 81.62 116 ARG A CA 1
ATOM 930 C C . ARG A 1 116 ? -25.436 7.188 26.149 1.00 81.62 116 ARG A C 1
ATOM 932 O O . ARG A 1 116 ? -24.934 7.326 27.257 1.00 81.62 116 ARG A O 1
ATOM 939 N N . TYR A 1 117 ? -24.838 7.547 25.024 1.00 82.56 117 TYR A N 1
ATOM 940 C CA . TYR A 1 117 ? -23.496 8.109 24.930 1.00 82.56 117 TYR A CA 1
ATOM 941 C C . TYR A 1 117 ? -23.550 9.587 24.528 1.00 82.56 117 TYR A C 1
ATOM 943 O O . TYR A 1 117 ? -24.490 9.998 23.844 1.00 82.56 117 TYR A O 1
ATOM 951 N N . ASP A 1 118 ? -22.557 10.373 24.942 1.00 73.06 118 ASP A N 1
ATOM 952 C CA . ASP A 1 118 ? -22.512 11.824 24.716 1.00 73.06 118 ASP A CA 1
ATOM 953 C C . ASP A 1 118 ? -22.211 12.200 23.264 1.00 73.06 118 ASP A C 1
ATOM 955 O O . ASP A 1 118 ? -22.756 13.184 22.762 1.00 73.06 118 ASP A O 1
ATOM 959 N N . SER A 1 119 ? -21.441 11.381 22.543 1.00 67.56 119 SER A N 1
ATOM 960 C CA . SER A 1 119 ? -21.313 11.528 21.092 1.00 67.56 119 SER A CA 1
ATOM 961 C C . SER A 1 119 ? -22.518 10.890 20.389 1.00 67.56 119 SER A C 1
ATOM 963 O O . SER A 1 119 ? -22.495 9.760 19.884 1.00 67.56 119 SER A O 1
ATOM 965 N N . LYS A 1 120 ? -23.625 11.641 20.343 1.00 60.19 120 LYS A N 1
ATOM 966 C CA . LYS A 1 120 ? -24.660 11.425 19.328 1.00 60.19 120 LYS A CA 1
ATOM 967 C C . LYS A 1 120 ? -24.083 11.884 17.992 1.00 60.19 120 LYS A C 1
ATOM 969 O O . LYS A 1 120 ? -24.435 12.942 17.481 1.00 60.19 120 LYS A O 1
ATOM 974 N N . ASP A 1 121 ? -23.161 11.092 17.458 1.00 53.06 121 ASP A N 1
ATOM 975 C CA . ASP A 1 121 ? -22.688 11.237 16.092 1.00 53.06 121 ASP A CA 1
ATOM 976 C C . ASP A 1 121 ? -23.933 11.046 15.231 1.00 53.06 121 ASP A C 1
ATOM 978 O O . ASP A 1 121 ? -24.455 9.937 15.133 1.00 53.06 121 ASP A O 1
ATOM 982 N N . PHE A 1 122 ? -24.507 12.128 14.711 1.00 56.56 122 PHE A N 1
ATOM 983 C CA . PHE A 1 122 ? -25.539 12.014 13.696 1.00 56.56 122 PHE A CA 1
ATOM 984 C C . PHE A 1 122 ? -24.811 11.466 12.474 1.00 56.56 122 PHE A C 1
ATOM 986 O O . PHE A 1 122 ? -24.030 12.216 11.882 1.00 56.56 122 PHE A O 1
ATOM 993 N N . PRO A 1 123 ? -24.980 10.184 12.093 1.00 54.78 123 PRO A N 1
ATOM 994 C CA . PRO A 1 123 ? -24.403 9.750 10.840 1.00 54.78 123 PRO A CA 1
ATOM 995 C C . PRO A 1 123 ? -24.990 10.661 9.766 1.00 54.78 123 PRO A C 1
ATOM 997 O O . PRO A 1 123 ? -26.214 10.788 9.650 1.00 54.78 123 PRO A O 1
ATOM 1000 N N . ILE A 1 124 ? -24.118 11.337 9.017 1.00 58.59 124 ILE A N 1
ATOM 1001 C CA . ILE A 1 124 ? -24.531 12.039 7.808 1.00 58.59 124 ILE A CA 1
ATOM 1002 C C . ILE A 1 124 ? -25.314 11.015 6.990 1.00 58.59 124 ILE A C 1
ATOM 1004 O O . ILE A 1 124 ? -24.792 9.950 6.651 1.00 58.59 124 ILE A O 1
ATOM 1008 N N . ARG A 1 125 ? -26.588 11.307 6.701 1.00 49.66 125 ARG A N 1
ATOM 1009 C CA . ARG A 1 125 ? -27.348 10.507 5.742 1.00 49.66 125 ARG A CA 1
ATOM 1010 C C . ARG A 1 125 ? -26.698 10.717 4.382 1.00 49.66 125 ARG A C 1
ATOM 1012 O O . ARG A 1 125 ? -27.039 11.657 3.672 1.00 49.66 125 ARG A O 1
ATOM 1019 N N . LEU A 1 126 ? -25.779 9.840 4.002 1.00 43.62 126 LEU A N 1
ATOM 1020 C CA . LEU A 1 126 ? -25.450 9.677 2.596 1.00 43.62 126 LEU A CA 1
ATOM 1021 C C . LEU A 1 126 ? -26.728 9.163 1.932 1.00 43.62 126 LEU A C 1
ATOM 1023 O O . LEU A 1 126 ? -27.196 8.065 2.242 1.00 43.62 126 LEU A O 1
ATOM 1027 N N . SER A 1 127 ? -27.350 9.977 1.077 1.00 40.81 127 SER A N 1
ATOM 1028 C CA . SER A 1 127 ? -28.478 9.521 0.272 1.00 40.81 127 SER A CA 1
ATOM 1029 C C . SER A 1 127 ? -28.003 8.316 -0.540 1.00 40.81 127 SER A C 1
ATOM 1031 O O . SER A 1 127 ? -27.134 8.450 -1.403 1.00 40.81 127 SER A O 1
ATOM 1033 N N . MET A 1 128 ? -28.510 7.126 -0.230 1.00 38.91 128 MET A N 1
ATOM 1034 C CA . MET A 1 128 ? -28.093 5.900 -0.900 1.00 38.91 128 MET A CA 1
ATOM 1035 C C . MET A 1 128 ? -28.346 5.986 -2.413 1.00 38.91 128 MET A C 1
ATOM 1037 O O . MET A 1 128 ? -29.486 5.875 -2.859 1.00 38.91 128 MET A O 1
ATOM 1041 N N . ARG A 1 129 ? -27.274 6.002 -3.217 1.00 42.84 129 ARG A N 1
ATOM 1042 C CA . ARG A 1 129 ? -27.217 5.084 -4.362 1.00 42.84 129 ARG A CA 1
ATOM 1043 C C . ARG A 1 129 ? -26.838 3.711 -3.807 1.00 42.84 129 ARG A C 1
ATOM 1045 O O . ARG A 1 129 ? -25.686 3.439 -3.510 1.00 42.84 129 ARG A O 1
ATOM 1052 N N . ARG A 1 130 ? -27.888 2.921 -3.583 1.00 47.72 130 ARG A N 1
ATOM 1053 C CA . ARG A 1 130 ? -27.982 1.456 -3.515 1.00 47.72 130 ARG A CA 1
ATOM 1054 C C . ARG A 1 130 ? -26.647 0.691 -3.612 1.00 47.72 130 ARG A C 1
ATOM 1056 O O . ARG A 1 130 ? -26.175 0.443 -4.715 1.00 47.72 130 ARG A O 1
ATOM 1063 N N . THR A 1 131 ? -26.175 0.150 -2.490 1.00 39.12 131 THR A N 1
ATOM 1064 C CA . THR A 1 131 ? -25.373 -1.082 -2.519 1.00 39.12 131 THR A CA 1
ATOM 1065 C C . THR A 1 131 ? -25.861 -2.020 -1.426 1.00 39.12 131 THR A C 1
ATOM 1067 O O . THR A 1 131 ? -25.714 -1.768 -0.235 1.00 39.12 131 THR A O 1
ATOM 1070 N N . LEU A 1 132 ? -26.512 -3.092 -1.868 1.00 44.28 132 LEU A N 1
ATOM 1071 C CA . LEU A 1 132 ? -26.943 -4.216 -1.052 1.00 44.28 132 LEU A CA 1
ATOM 1072 C C . LEU A 1 132 ? -25.701 -4.925 -0.501 1.00 44.28 132 LEU A C 1
ATOM 1074 O O . LEU A 1 132 ? -24.961 -5.533 -1.271 1.00 44.28 132 LEU A O 1
ATOM 1078 N N . ILE A 1 133 ? -25.498 -4.907 0.815 1.00 43.22 133 ILE A N 1
ATOM 1079 C CA . ILE A 1 133 ? -24.666 -5.918 1.471 1.00 43.22 133 ILE A CA 1
ATOM 1080 C C . ILE A 1 133 ? -25.617 -6.905 2.137 1.00 43.22 133 ILE A C 1
ATOM 1082 O O . ILE A 1 133 ? -26.250 -6.631 3.152 1.00 43.22 133 ILE A O 1
ATOM 1086 N N . LYS A 1 134 ? -25.738 -8.052 1.474 1.00 41.12 134 LYS A N 1
ATOM 1087 C CA . LYS A 1 134 ? -26.444 -9.256 1.898 1.00 41.12 134 LYS A CA 1
ATOM 1088 C C . LYS A 1 134 ? -25.671 -9.856 3.077 1.00 41.12 134 LYS A C 1
ATOM 1090 O O . LYS A 1 134 ? -24.642 -10.495 2.863 1.00 41.12 134 LYS A O 1
ATOM 1095 N N . SER A 1 135 ? -26.117 -9.639 4.313 1.00 39.16 135 SER A N 1
ATOM 1096 C CA . SER A 1 135 ? -25.627 -10.438 5.437 1.00 39.16 135 SER A CA 1
ATOM 1097 C C . SER A 1 135 ? -26.223 -11.843 5.331 1.00 39.16 135 SER A C 1
ATOM 1099 O O . SER A 1 135 ? -27.414 -12.031 5.084 1.00 39.16 135 SER A O 1
ATOM 1101 N N . LYS A 1 136 ? -25.345 -12.845 5.418 1.00 39.62 136 LYS A N 1
ATOM 1102 C CA . LYS A 1 136 ? -25.686 -14.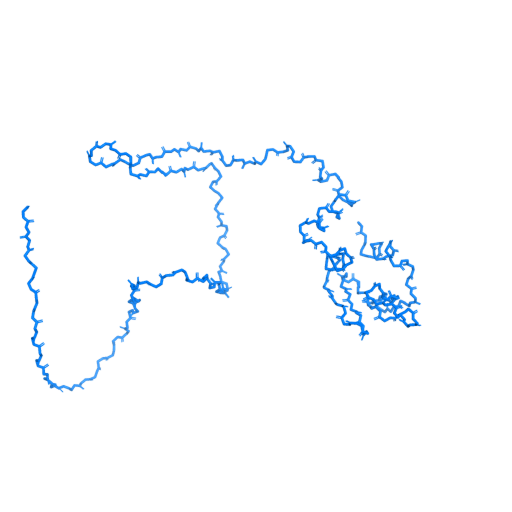267 5.421 1.00 39.62 136 LYS A CA 1
ATOM 1103 C C . LYS A 1 136 ? -26.630 -14.566 6.586 1.00 39.62 136 LYS A C 1
ATOM 1105 O O . LYS A 1 136 ? -26.315 -14.254 7.730 1.00 39.62 136 LYS A O 1
ATOM 1110 N N . ASN A 1 137 ? -27.747 -15.207 6.257 1.00 39.00 137 ASN A N 1
ATOM 1111 C CA . ASN A 1 137 ? -28.672 -15.805 7.205 1.00 39.00 137 ASN A CA 1
ATOM 1112 C C . ASN A 1 137 ? -27.956 -16.835 8.085 1.00 39.00 137 ASN A C 1
ATOM 1114 O O . ASN A 1 137 ? -27.381 -17.805 7.589 1.00 39.00 137 ASN A O 1
ATOM 1118 N N . ILE A 1 138 ? -28.077 -16.616 9.388 1.00 43.38 138 ILE A N 1
ATOM 1119 C CA . ILE A 1 138 ? -28.242 -17.662 10.391 1.00 43.38 138 ILE A CA 1
ATOM 1120 C C . ILE A 1 138 ? -29.725 -18.052 10.349 1.00 43.38 138 ILE A C 1
ATOM 1122 O O . ILE A 1 138 ? -30.577 -17.172 10.318 1.00 43.38 138 ILE A O 1
ATOM 1126 N N . GLY A 1 139 ? -29.999 -19.358 10.314 1.00 35.75 139 GLY A N 1
ATOM 1127 C CA . GLY A 1 139 ? -31.239 -19.989 10.780 1.00 35.75 139 GLY A CA 1
ATOM 1128 C C . GLY A 1 139 ? -32.564 -19.402 10.292 1.00 35.75 139 GLY A C 1
ATOM 1129 O O . GLY A 1 139 ? -33.163 -18.549 10.934 1.00 35.75 139 GLY A O 1
ATOM 1130 N N . THR A 1 140 ? -33.077 -19.959 9.201 1.00 44.19 140 THR A N 1
ATOM 1131 C CA . THR A 1 140 ? -34.481 -19.871 8.788 1.00 44.19 140 THR A CA 1
ATOM 1132 C C . THR A 1 140 ? -35.449 -20.243 9.917 1.00 44.19 140 THR A C 1
ATOM 1134 O O . THR A 1 140 ? -35.461 -21.392 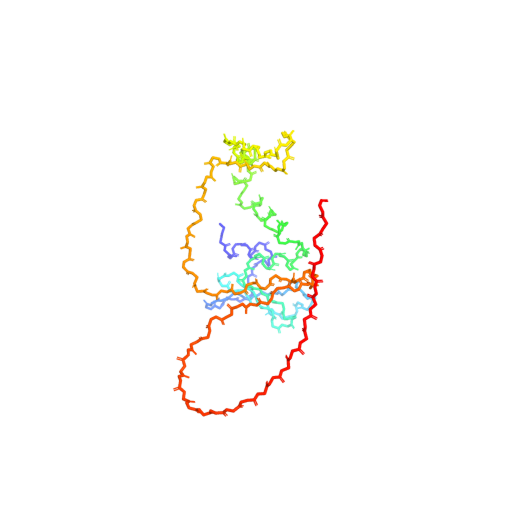10.350 1.00 44.19 140 THR A O 1
ATOM 1137 N N . SER A 1 141 ? -36.341 -19.331 10.298 1.00 33.53 141 SER A N 1
ATOM 1138 C CA . SER A 1 141 ? -37.765 -19.663 10.443 1.00 33.53 141 SER A CA 1
ATOM 1139 C C . SER A 1 141 ? -38.633 -18.401 10.366 1.00 33.53 141 SER A C 1
ATOM 1141 O O . SER A 1 141 ? -38.599 -17.539 11.232 1.00 33.53 141 SER A O 1
ATOM 1143 N N . LEU A 1 142 ? -39.354 -18.328 9.243 1.00 43.84 142 LEU A N 1
ATOM 1144 C CA . LEU A 1 142 ? -40.694 -17.768 9.051 1.00 43.84 142 LEU A CA 1
ATOM 1145 C C . LEU A 1 142 ? -41.009 -16.402 9.674 1.00 43.84 142 LEU A C 1
ATOM 1147 O O . LEU A 1 142 ? -41.452 -16.358 10.808 1.00 43.84 142 LEU A O 1
ATOM 1151 N N . LEU A 1 143 ? -40.968 -15.343 8.856 1.00 32.22 143 LEU A N 1
ATOM 1152 C CA . LEU A 1 143 ? -42.086 -14.399 8.696 1.00 32.22 143 LEU A CA 1
ATOM 1153 C C . LEU A 1 143 ? -42.004 -13.792 7.281 1.00 32.22 143 LEU A C 1
ATOM 1155 O O . LEU A 1 143 ? -41.019 -13.146 6.922 1.00 32.22 143 LEU A O 1
ATOM 1159 N N . GLU A 1 144 ? -43.010 -14.077 6.454 1.00 33.09 144 GLU A N 1
ATOM 1160 C CA . GLU A 1 144 ? -43.105 -13.646 5.055 1.00 33.09 144 GLU A CA 1
ATOM 1161 C C . GLU A 1 144 ? -43.390 -12.135 4.911 1.00 33.09 144 GLU A C 1
ATOM 1163 O O . GLU A 1 144 ? -44.025 -11.527 5.777 1.00 33.09 144 GLU A O 1
ATOM 1168 N N . PRO A 1 145 ? -42.938 -11.507 3.809 1.00 35.47 145 PRO A N 1
ATOM 1169 C CA . PRO A 1 145 ? -43.118 -10.084 3.549 1.00 35.47 145 PRO A CA 1
ATOM 1170 C C . PRO A 1 145 ? -44.537 -9.775 3.049 1.00 35.47 145 PRO A C 1
ATOM 1172 O O . PRO A 1 145 ? -44.936 -10.210 1.971 1.00 35.47 145 PRO A O 1
ATOM 1175 N N . PHE A 1 146 ? -45.279 -8.928 3.764 1.00 29.41 146 PHE A N 1
ATOM 1176 C CA . PHE A 1 146 ? -46.461 -8.274 3.197 1.00 29.41 146 PHE A CA 1
ATOM 1177 C C . PHE A 1 146 ? -46.022 -7.184 2.202 1.00 29.41 146 PHE A C 1
ATOM 1179 O O . PHE A 1 146 ? -45.779 -6.034 2.567 1.00 29.41 146 PHE A O 1
ATOM 1186 N N . CYS A 1 147 ? -45.914 -7.541 0.920 1.00 34.59 147 CYS A N 1
ATOM 1187 C CA . CYS A 1 147 ? -45.932 -6.575 -0.177 1.00 34.59 147 CYS A CA 1
ATOM 1188 C C . CYS A 1 147 ? -47.385 -6.160 -0.448 1.00 34.59 147 CYS A C 1
ATOM 1190 O O . CYS A 1 147 ? -48.184 -6.961 -0.926 1.00 34.59 147 CYS A O 1
ATOM 1192 N N . GLY A 1 148 ? -47.724 -4.899 -0.162 1.00 35.91 148 GLY A N 1
ATOM 1193 C CA . GLY A 1 148 ? -48.998 -4.300 -0.561 1.00 35.91 148 GLY A CA 1
ATOM 1194 C C . GLY A 1 148 ? -49.143 -4.304 -2.083 1.00 35.91 148 GLY A C 1
ATOM 1195 O O . GLY A 1 148 ? -48.334 -3.703 -2.789 1.00 35.91 148 GLY A O 1
ATOM 1196 N N . HIS A 1 149 ? -50.158 -5.009 -2.581 1.00 33.03 149 HIS A N 1
ATOM 1197 C CA . HIS A 1 149 ? -50.452 -5.129 -4.004 1.00 33.03 149 HIS A CA 1
ATOM 1198 C C . HIS A 1 149 ? -51.524 -4.110 -4.414 1.00 33.03 149 HIS A C 1
ATOM 1200 O O . HIS A 1 149 ? -52.564 -3.982 -3.769 1.00 33.03 149 HIS A O 1
ATOM 1206 N N . PHE A 1 150 ? -51.241 -3.383 -5.496 1.00 32.03 150 PHE A N 1
ATOM 1207 C CA . PHE A 1 150 ? -52.162 -2.515 -6.229 1.00 32.03 150 PHE A CA 1
ATOM 1208 C C . PHE A 1 150 ? -53.387 -3.320 -6.702 1.00 32.03 150 PHE A C 1
ATOM 1210 O O . PHE A 1 150 ? -53.224 -4.371 -7.316 1.00 32.03 150 PHE A O 1
ATOM 1217 N N . SER A 1 151 ? -54.603 -2.821 -6.463 1.00 28.05 151 SER A N 1
ATOM 1218 C CA . SER A 1 151 ? -55.837 -3.429 -6.978 1.00 28.05 151 SER A CA 1
ATOM 1219 C C . SER A 1 151 ? -56.284 -2.747 -8.274 1.00 28.05 151 SER A C 1
ATOM 1221 O O . SER A 1 151 ? -56.467 -1.530 -8.309 1.00 28.05 151 SER A O 1
ATOM 1223 N N . TRP A 1 152 ? -56.487 -3.546 -9.322 1.00 27.22 152 TRP A N 1
ATOM 1224 C CA . TRP A 1 152 ? -57.328 -3.233 -10.479 1.00 27.22 152 TRP A CA 1
ATOM 1225 C C . TRP A 1 152 ? -58.487 -4.237 -10.492 1.00 27.22 152 TRP A C 1
ATOM 1227 O O . TRP A 1 152 ? -58.264 -5.445 -10.527 1.00 27.22 152 TRP A O 1
ATOM 1237 N N . MET A 1 153 ? -59.728 -3.743 -10.472 1.00 29.78 153 MET A N 1
ATOM 1238 C CA . MET A 1 153 ? -60.936 -4.560 -10.631 1.00 29.78 153 MET A CA 1
ATOM 1239 C C . MET A 1 153 ? -61.198 -4.854 -12.112 1.00 29.78 153 MET A C 1
ATOM 1241 O O . MET A 1 153 ? -61.325 -3.928 -12.911 1.00 29.78 153 MET A O 1
ATOM 1245 N N . ARG A 1 154 ? -61.403 -6.130 -12.461 1.00 32.62 154 ARG A N 1
ATOM 1246 C CA . ARG A 1 154 ? -62.239 -6.544 -13.601 1.00 32.62 154 ARG A CA 1
ATOM 1247 C C . ARG A 1 154 ? -62.900 -7.897 -13.312 1.00 32.62 154 ARG A C 1
ATOM 1249 O O . ARG A 1 154 ? -62.224 -8.909 -13.243 1.00 32.62 154 ARG A O 1
ATOM 1256 N N . ASN A 1 155 ? -64.222 -7.833 -13.152 1.00 33.78 155 ASN A N 1
ATOM 1257 C CA . ASN A 1 155 ? -65.277 -8.798 -13.485 1.00 33.78 155 ASN A CA 1
ATOM 1258 C C . ASN A 1 155 ? -65.013 -10.313 -13.398 1.00 33.78 155 ASN A C 1
ATOM 1260 O O . ASN A 1 155 ? -64.219 -10.852 -14.159 1.00 33.78 155 ASN A O 1
ATOM 1264 N N . GLY A 1 156 ? -65.911 -11.001 -12.678 1.00 31.66 156 GLY A N 1
ATOM 1265 C CA . GLY A 1 156 ? -66.448 -12.289 -13.132 1.00 31.66 156 GLY A CA 1
ATOM 1266 C C . GLY A 1 156 ? -66.348 -13.456 -12.149 1.00 31.66 156 GLY A C 1
ATOM 1267 O O . GLY A 1 156 ? -65.430 -14.248 -12.246 1.00 31.66 156 GLY A O 1
ATOM 1268 N N . SER A 1 157 ? -67.363 -13.574 -11.286 1.00 33.06 157 SER A N 1
ATOM 1269 C CA . SER A 1 157 ? -68.114 -14.803 -10.967 1.00 33.06 157 SER A CA 1
ATOM 1270 C C . SER A 1 157 ? -67.432 -16.122 -10.531 1.00 33.06 157 SER A C 1
ATOM 1272 O O . SER A 1 157 ? -66.666 -16.731 -11.263 1.00 33.06 157 SER A O 1
ATOM 1274 N N . PHE A 1 158 ? -68.008 -16.643 -9.431 1.00 28.64 158 PHE A N 1
ATOM 1275 C CA . PHE A 1 158 ? -68.248 -18.047 -9.029 1.00 28.64 158 PHE A CA 1
ATOM 1276 C C . PHE A 1 158 ? -67.332 -18.750 -7.994 1.00 28.64 158 PHE A C 1
ATOM 1278 O O . PHE A 1 158 ? -66.228 -19.185 -8.286 1.00 28.64 158 PHE A O 1
ATOM 1285 N N . PHE A 1 159 ? -67.907 -18.884 -6.782 1.00 31.39 159 PHE A N 1
ATOM 1286 C CA . PHE A 1 159 ? -67.966 -20.030 -5.848 1.00 31.39 159 PHE A CA 1
ATOM 1287 C C . PHE A 1 159 ? -66.804 -21.041 -5.766 1.00 31.39 159 PHE A C 1
ATOM 1289 O O . PHE A 1 159 ? -66.573 -21.767 -6.721 1.00 31.39 159 PHE A O 1
ATOM 1296 N N . MET A 1 160 ? -66.285 -21.278 -4.546 1.00 27.61 160 MET A N 1
ATOM 1297 C CA . MET A 1 160 ? -66.485 -22.549 -3.810 1.00 27.61 160 MET A CA 1
ATOM 1298 C C . MET A 1 160 ? -65.998 -22.443 -2.348 1.00 27.61 160 MET A C 1
ATOM 1300 O O . MET A 1 160 ? -64.901 -21.967 -2.075 1.00 27.61 160 MET A O 1
ATOM 1304 N N . LEU A 1 161 ? -66.843 -22.895 -1.416 1.00 38.12 161 LEU A N 1
ATOM 1305 C CA . LEU A 1 161 ? -66.556 -23.121 0.006 1.00 38.12 161 LEU A CA 1
ATOM 1306 C C . LEU A 1 161 ? -65.463 -24.175 0.211 1.00 38.12 161 LEU A C 1
ATOM 1308 O O . LEU A 1 161 ? -65.587 -25.226 -0.406 1.00 38.12 161 LEU A O 1
ATOM 1312 N N . ILE A 1 162 ? -64.576 -23.992 1.203 1.00 34.22 162 ILE A N 1
ATOM 1313 C CA . ILE A 1 162 ? -64.159 -25.061 2.138 1.00 34.22 162 ILE A CA 1
ATOM 1314 C C . ILE A 1 162 ? -63.930 -24.454 3.539 1.00 34.22 162 ILE A C 1
ATOM 1316 O O . ILE A 1 162 ? -63.009 -23.674 3.765 1.00 34.22 162 ILE A O 1
ATOM 1320 N N . TYR A 1 163 ? -64.811 -24.825 4.472 1.00 37.47 163 TYR A N 1
ATOM 1321 C CA . TYR A 1 163 ? -64.638 -24.773 5.930 1.00 37.47 163 TYR A CA 1
ATOM 1322 C C . TYR A 1 163 ? -63.538 -25.758 6.350 1.00 37.47 163 TYR A C 1
ATOM 1324 O O . TYR A 1 163 ? -63.543 -26.856 5.816 1.00 37.47 163 TYR A O 1
ATOM 1332 N N . ILE A 1 164 ? -62.716 -25.438 7.357 1.00 38.22 164 ILE A N 1
ATOM 1333 C CA . ILE A 1 164 ? -62.394 -26.306 8.515 1.00 38.22 164 ILE A CA 1
ATOM 1334 C C . ILE A 1 164 ? -61.766 -25.392 9.583 1.00 38.22 164 ILE A C 1
ATOM 1336 O O . ILE A 1 164 ? -60.736 -24.762 9.358 1.00 38.22 164 ILE A O 1
ATOM 1340 N N . GLY A 1 165 ? -62.426 -25.296 10.738 1.00 39.97 165 GLY A N 1
ATOM 1341 C CA . GLY A 1 165 ? -61.926 -24.594 11.918 1.00 39.97 165 GLY A CA 1
ATOM 1342 C C . GLY A 1 165 ? -61.008 -25.460 12.776 1.00 39.97 165 GLY A C 1
ATOM 1343 O O . GLY A 1 165 ? -61.025 -26.681 12.661 1.00 39.97 165 GLY A O 1
ATOM 1344 N N . LEU A 1 166 ? -60.275 -24.824 13.691 1.00 37.94 166 LEU A N 1
ATOM 1345 C CA . LEU A 1 166 ? -59.719 -25.464 14.882 1.00 37.94 166 LEU A CA 1
ATOM 1346 C C . LEU A 1 166 ? -59.735 -24.471 16.052 1.00 37.94 166 LEU A C 1
ATOM 1348 O O . LEU A 1 166 ? -59.360 -23.308 15.937 1.00 37.94 166 LEU A O 1
ATOM 1352 N N . ILE A 1 167 ? -60.265 -24.981 17.156 1.00 46.16 167 ILE A N 1
ATOM 1353 C CA . ILE A 1 167 ? -60.623 -24.331 18.414 1.00 46.16 167 ILE A CA 1
ATOM 1354 C C . ILE A 1 167 ? -59.358 -24.108 19.252 1.00 46.16 167 ILE A C 1
ATOM 1356 O O . ILE A 1 167 ? -58.618 -25.062 19.478 1.00 46.16 167 ILE A O 1
ATOM 1360 N N . TYR A 1 168 ? -59.156 -22.906 19.803 1.00 39.53 168 TYR A N 1
ATOM 1361 C CA . TYR A 1 168 ? -58.236 -22.706 20.929 1.00 39.53 168 TYR A CA 1
ATOM 1362 C C . TYR A 1 168 ? -59.029 -22.556 22.230 1.00 39.53 168 TYR A C 1
ATOM 1364 O O . TYR A 1 168 ? -59.749 -21.580 22.434 1.00 39.53 168 TYR A O 1
ATOM 1372 N N . LYS A 1 169 ? -58.893 -23.559 23.106 1.00 40.34 169 LYS A N 1
ATOM 1373 C CA . LYS A 1 169 ? -59.289 -23.488 24.515 1.00 40.34 169 LYS A CA 1
ATOM 1374 C C . LYS A 1 169 ? -58.305 -22.577 25.248 1.00 40.34 169 LYS A C 1
ATOM 1376 O O . LYS A 1 169 ? -57.122 -22.898 25.326 1.00 40.34 169 LYS A O 1
ATOM 1381 N N . GLY A 1 170 ? -58.807 -21.472 25.790 1.00 41.25 170 GLY A N 1
ATOM 1382 C CA . GLY A 1 170 ? -58.145 -20.758 26.875 1.00 41.25 170 GLY A CA 1
ATOM 1383 C C . GLY A 1 170 ? -58.248 -21.574 28.161 1.00 41.25 170 GLY A C 1
ATOM 1384 O O . GLY A 1 170 ? -59.300 -22.149 28.440 1.00 41.25 170 GLY A O 1
ATOM 1385 N N . ASN A 1 171 ? -57.156 -21.627 28.91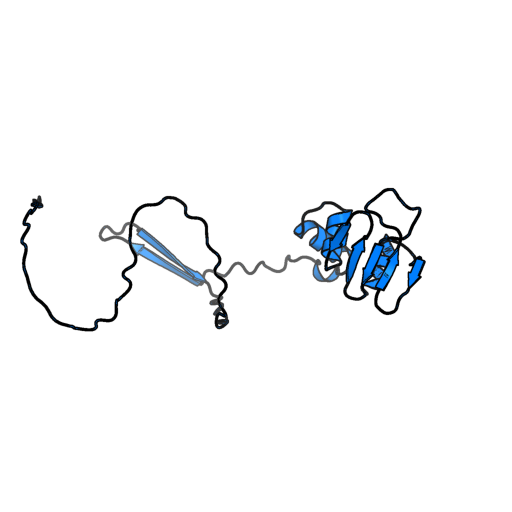6 1.00 42.53 171 ASN A N 1
ATOM 1386 C CA . ASN A 1 171 ? -57.178 -22.008 30.320 1.00 42.53 171 ASN A CA 1
ATOM 1387 C C . ASN A 1 171 ? -56.752 -20.799 31.151 1.00 42.53 171 ASN A C 1
ATOM 1389 O O . ASN A 1 171 ? -55.854 -20.054 30.757 1.00 42.53 171 ASN A O 1
ATOM 1393 N N . VAL A 1 172 ? -57.513 -20.654 32.232 1.00 49.19 172 VAL A N 1
ATOM 1394 C CA . VAL A 1 172 ? -57.541 -19.634 33.284 1.00 49.19 172 VAL A CA 1
ATOM 1395 C C . VAL A 1 172 ? -56.190 -19.459 33.963 1.00 49.19 172 VAL A C 1
ATOM 1397 O O . VAL A 1 172 ? -55.514 -20.492 34.170 1.00 49.19 172 VAL A O 1
#

Solvent-accessible surface area (backbone atoms only — not comparable to full-atom values): 11597 Å² total; per-residue (Å²): 135,56,62,64,58,55,49,35,75,75,71,46,78,65,80,43,78,58,98,67,32,35,28,29,64,45,89,90,53,86,70,70,86,54,66,42,20,40,36,35,76,84,32,20,38,40,24,81,76,85,65,53,66,34,72,34,58,67,50,51,52,28,70,73,71,68,52,55,73,69,55,47,49,52,53,50,37,56,73,76,39,45,83,76,60,56,66,78,78,53,72,76,75,67,67,49,76,67,46,73,51,78,43,55,50,96,86,66,49,78,73,51,72,50,79,38,50,67,74,73,72,72,75,77,81,72,79,77,83,82,78,89,80,83,77,80,82,75,79,93,76,88,83,84,84,86,74,88,76,88,87,81,93,77,88,81,89,82,89,84,90,82,89,82,88,84,86,82,84,82,81,133

Nearest PDB structures (foldseek):
  6g90-assembly1_U  TM=2.300E-01  e=9.683E-01  Saccharomyces cerevisiae
  7odt-assembly1_a  TM=2.083E-01  e=6.298E+00  Homo sapiens

Radius of gyration: 31.63 Å; Cα contacts (8 Å, |Δi|>4): 158; chains: 1; bounding box: 85×38×60 Å